Protein AF-D0VEC3-F1 (afdb_monomer_lite)

Foldseek 3Di:
DFADDPPPDDPPDCSVVRLDDDDADPVNPLVCVVVVQVVCVVVPRPDGDPPDSD

Sequence (54 aa):
EGWDEDGHHSEDSLHYEGRAVDITTSDRDRNKYAMLARLAVEAGFDWVYYESKA

InterPro domains:
  IPR000320 Hedgehog, N-terminal signalling domain [PF01085] (1-53)
  IPR001657 Hedgehog protein [PR00632] (12-34)
  IPR001657 Hedgehog protein [PR00632] (36-54)
  IPR009045 Peptidase M74/Hedgehog-like, zinc-binding domain superfamily [G3DSA:3.30.1380.10] (1-54)
  IPR009045 Peptidase M74/Hedgehog-like, zinc-binding domain superfamily [SSF55166] (1-53)
  IPR050387 Hedgehog Signaling [PTHR11889] (1-54)

Secondary structure (DSSP, 8-state):
--S--S--S-TT-TTTTT-------TT--GGGHHHHHHHHHHTT-S--------

Organism: Sebastiscus marmoratus (NCBI:txid41446)

pLDDT: mean 93.28, std 5.86, range [67.06, 98.44]

Radius of gyration: 11.86 Å; chains: 1; bounding box: 28×16×23 Å

Structure (mmCIF, N/CA/C/O backbone):
data_AF-D0VEC3-F1
#
_entry.id   AF-D0VEC3-F1
#
loop_
_atom_si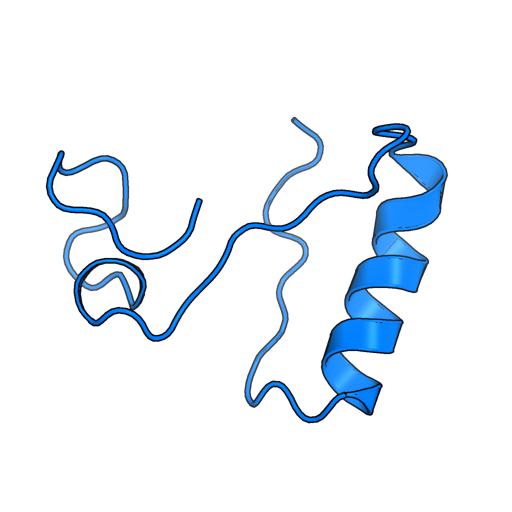te.group_PDB
_atom_site.id
_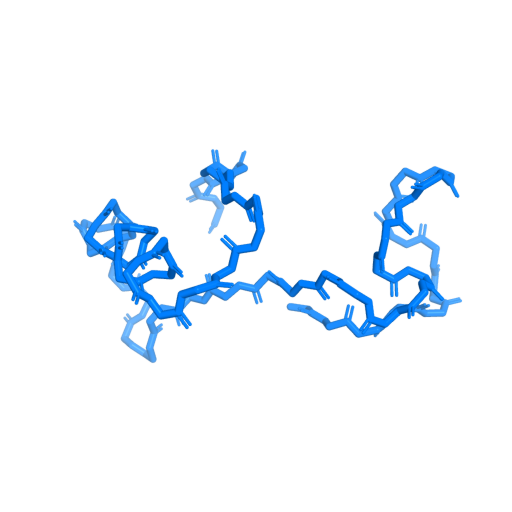atom_site.type_symbol
_atom_site.label_atom_id
_atom_site.label_alt_id
_atom_site.label_comp_id
_atom_site.label_asym_id
_atom_site.label_entity_id
_atom_site.label_seq_id
_atom_site.pdbx_PDB_ins_code
_atom_site.Cartn_x
_atom_site.Cartn_y
_atom_site.Cartn_z
_atom_site.occupancy
_atom_site.B_iso_or_equiv
_atom_site.auth_seq_id
_atom_site.auth_comp_id
_atom_site.auth_asym_id
_atom_site.auth_atom_id
_atom_site.pdbx_PDB_model_num
ATOM 1 N N . GLU A 1 1 ? 3.422 7.182 3.223 1.00 86.38 1 GLU A N 1
ATOM 2 C CA . GLU A 1 1 ? 4.556 7.562 2.359 1.00 86.38 1 GLU A CA 1
ATOM 3 C C . GLU A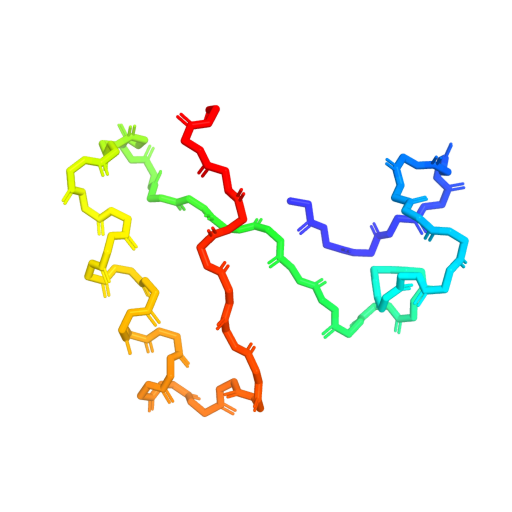 1 1 ? 4.175 7.299 0.910 1.00 86.38 1 GLU A C 1
ATOM 5 O O . GLU A 1 1 ? 3.202 6.588 0.692 1.00 86.38 1 GLU A O 1
ATOM 10 N N . GLY A 1 2 ? 4.805 7.951 -0.063 1.00 88.44 2 GLY A N 1
ATOM 11 C CA . GLY A 1 2 ? 4.424 7.850 -1.476 1.00 88.44 2 GLY A CA 1
ATOM 12 C C . GLY A 1 2 ? 5.649 7.582 -2.326 1.00 88.44 2 GLY A C 1
ATOM 13 O O . GLY A 1 2 ? 6.237 6.516 -2.222 1.00 88.44 2 GLY A O 1
ATOM 14 N N . TRP A 1 3 ? 6.061 8.562 -3.119 1.00 90.94 3 TRP A N 1
ATOM 15 C CA . TRP A 1 3 ? 7.405 8.540 -3.681 1.00 90.94 3 TRP A CA 1
ATOM 16 C C . TRP A 1 3 ? 8.440 8.911 -2.610 1.00 90.94 3 TRP A C 1
ATOM 18 O O . TRP A 1 3 ? 8.182 9.826 -1.824 1.00 90.94 3 TRP A O 1
ATOM 28 N N . ASP A 1 4 ? 9.563 8.194 -2.585 1.00 87.06 4 ASP A N 1
ATOM 29 C CA . ASP A 1 4 ? 10.671 8.395 -1.643 1.00 87.06 4 ASP A CA 1
ATOM 30 C C . ASP A 1 4 ? 11.968 8.736 -2.401 1.00 87.06 4 ASP A C 1
ATOM 32 O O . ASP A 1 4 ? 12.223 8.187 -3.472 1.00 87.06 4 ASP A O 1
ATOM 36 N N . GLU A 1 5 ? 12.786 9.629 -1.843 1.00 83.19 5 GLU A N 1
ATOM 37 C CA . GLU A 1 5 ? 14.158 9.949 -2.288 1.00 83.19 5 GLU A CA 1
ATOM 38 C C . GLU A 1 5 ? 15.190 9.785 -1.160 1.00 83.19 5 GLU A C 1
ATOM 40 O O . GLU A 1 5 ? 16.396 9.844 -1.408 1.00 83.19 5 GLU A O 1
ATOM 45 N N . ASP A 1 6 ? 14.732 9.588 0.077 1.00 87.38 6 ASP A N 1
ATOM 46 C CA . ASP A 1 6 ? 15.551 9.666 1.285 1.00 87.38 6 ASP A CA 1
ATOM 47 C C . ASP A 1 6 ? 16.185 8.314 1.657 1.00 87.38 6 ASP A C 1
ATOM 49 O O . ASP A 1 6 ? 17.069 8.253 2.516 1.00 87.38 6 ASP A O 1
ATOM 53 N N . GLY A 1 7 ? 15.788 7.228 0.985 1.00 86.75 7 GLY A N 1
ATOM 54 C CA . GLY A 1 7 ? 16.399 5.911 1.151 1.00 86.75 7 GLY A CA 1
ATOM 55 C C . GLY A 1 7 ? 15.801 5.089 2.298 1.00 86.75 7 GLY A C 1
ATOM 56 O O . GLY A 1 7 ? 16.513 4.280 2.899 1.00 86.75 7 GLY A O 1
ATOM 57 N N . HIS A 1 8 ? 14.531 5.310 2.658 1.00 88.62 8 HIS A N 1
ATOM 58 C CA . HIS A 1 8 ? 13.900 4.673 3.821 1.00 88.62 8 HIS A CA 1
ATOM 59 C C . HIS A 1 8 ? 13.357 3.263 3.543 1.00 88.62 8 HIS A C 1
ATOM 61 O O . HIS A 1 8 ? 13.086 2.513 4.486 1.00 88.62 8 HIS A O 1
ATOM 67 N N . HIS A 1 9 ? 13.233 2.873 2.274 1.00 87.88 9 HIS A N 1
ATOM 68 C CA . HIS A 1 9 ? 12.741 1.558 1.862 1.00 87.88 9 HIS A CA 1
ATOM 69 C C . HIS A 1 9 ? 13.868 0.631 1.373 1.00 87.88 9 HIS A C 1
ATOM 71 O O . HIS A 1 9 ? 14.993 1.060 1.112 1.00 87.88 9 HIS A O 1
ATOM 77 N N . SER A 1 10 ? 13.562 -0.663 1.218 1.00 89.69 10 SER A N 1
ATOM 78 C CA . SER A 1 10 ? 14.478 -1.636 0.603 1.00 89.69 10 SER A CA 1
ATOM 79 C C . SER A 1 10 ? 14.948 -1.183 -0.785 1.00 89.69 10 SER A C 1
ATOM 81 O O . SER A 1 10 ? 14.203 -0.506 -1.485 1.00 89.69 10 SER A O 1
ATOM 83 N N . GLU A 1 11 ? 16.160 -1.579 -1.194 1.00 88.81 11 GLU A N 1
ATOM 84 C CA . GLU A 1 11 ? 16.828 -1.080 -2.417 1.00 88.81 11 GLU A CA 1
ATOM 85 C C . GLU A 1 11 ? 15.948 -1.137 -3.682 1.00 88.81 11 GLU A C 1
ATOM 87 O O . GLU A 1 11 ? 15.935 -0.184 -4.454 1.00 88.81 11 GLU A O 1
ATOM 92 N N . ASP A 1 12 ? 15.153 -2.198 -3.847 1.00 92.00 12 ASP A N 1
ATOM 93 C CA . ASP A 1 12 ? 14.274 -2.412 -5.010 1.00 92.00 12 ASP A CA 1
ATOM 94 C C . ASP A 1 12 ? 12.807 -1.993 -4.759 1.00 92.00 12 ASP A C 1
ATOM 96 O O . ASP A 1 12 ? 11.871 -2.530 -5.359 1.00 92.00 12 ASP A O 1
ATOM 100 N N . SER A 1 13 ? 12.563 -1.084 -3.814 1.00 93.50 13 SER A N 1
ATOM 101 C CA . SER A 1 13 ? 11.210 -0.647 -3.470 1.00 93.50 13 SER A CA 1
ATOM 102 C C . SER A 1 13 ? 10.549 0.161 -4.590 1.00 93.50 13 SER A C 1
ATOM 104 O O . SER A 1 13 ? 11.106 1.126 -5.113 1.00 93.50 13 SER A O 1
ATOM 106 N N . LEU A 1 14 ? 9.280 -0.152 -4.874 1.00 95.06 14 LEU A N 1
ATOM 107 C CA . LEU A 1 14 ? 8.451 0.595 -5.828 1.00 95.06 14 LEU A CA 1
ATOM 108 C C . LEU A 1 14 ? 8.118 2.025 -5.367 1.00 95.06 14 LEU A C 1
ATOM 110 O O . LEU A 1 14 ? 7.607 2.820 -6.163 1.00 95.06 14 LEU A O 1
ATOM 114 N N . HIS A 1 15 ? 8.409 2.373 -4.110 1.00 95.69 15 HIS A N 1
ATOM 115 C CA . HIS A 1 15 ? 8.325 3.750 -3.622 1.00 95.69 15 HIS A CA 1
ATOM 116 C C . HIS A 1 15 ? 9.299 4.667 -4.373 1.00 95.69 15 HIS A C 1
ATOM 118 O O . HIS A 1 15 ? 8.905 5.761 -4.770 1.00 95.69 15 HIS A O 1
ATOM 124 N N . TYR A 1 16 ? 10.506 4.197 -4.709 1.00 92.94 16 TYR A N 1
ATOM 125 C CA . TYR A 1 16 ? 11.470 4.970 -5.508 1.00 92.94 16 TYR A CA 1
ATOM 126 C C . TYR A 1 16 ? 11.007 5.199 -6.957 1.00 92.94 16 TYR A C 1
ATOM 128 O O . TYR A 1 16 ? 11.448 6.135 -7.622 1.00 92.94 16 TYR A O 1
ATOM 136 N N . GLU A 1 17 ? 10.065 4.386 -7.441 1.00 94.50 17 GLU A N 1
ATOM 137 C CA . GLU A 1 17 ? 9.449 4.518 -8.767 1.00 94.50 17 GLU A CA 1
ATOM 138 C C . GLU A 1 17 ? 8.122 5.300 -8.747 1.00 94.50 17 GLU A C 1
ATOM 140 O O . GLU A 1 17 ? 7.480 5.454 -9.787 1.00 94.50 17 GLU A O 1
ATOM 145 N N . GLY A 1 18 ? 7.664 5.760 -7.576 1.00 93.50 18 GLY A N 1
ATOM 146 C CA . GLY A 1 18 ? 6.370 6.434 -7.424 1.00 93.50 18 GLY A CA 1
ATOM 147 C C . GLY A 1 18 ? 5.169 5.520 -7.695 1.00 93.50 18 GLY A C 1
ATOM 148 O O . GLY A 1 18 ? 4.106 5.989 -8.103 1.00 93.50 18 GLY A O 1
ATOM 149 N N . ARG A 1 19 ? 5.341 4.206 -7.503 1.00 96.56 19 ARG A N 1
ATOM 150 C CA . ARG A 1 19 ? 4.344 3.162 -7.803 1.00 96.56 19 ARG A CA 1
ATOM 151 C C . ARG A 1 19 ? 3.798 2.459 -6.559 1.00 96.56 19 ARG A C 1
ATOM 153 O O . ARG A 1 19 ? 2.926 1.604 -6.690 1.00 96.56 19 ARG A O 1
ATOM 160 N N . ALA A 1 20 ? 4.282 2.817 -5.373 1.00 96.88 20 ALA A N 1
ATOM 161 C CA . ALA A 1 20 ? 3.780 2.333 -4.092 1.00 96.88 20 ALA A CA 1
ATOM 162 C C . ALA A 1 20 ? 3.411 3.497 -3.164 1.00 96.88 20 ALA A C 1
ATOM 164 O O . ALA A 1 20 ? 3.882 4.623 -3.328 1.00 96.88 20 ALA A O 1
ATOM 165 N N . VAL A 1 21 ? 2.512 3.220 -2.218 1.00 96.38 21 VAL A N 1
ATOM 166 C CA . VAL A 1 21 ? 2.046 4.174 -1.209 1.00 96.38 21 VAL A CA 1
ATOM 167 C C . VAL A 1 21 ? 1.765 3.449 0.107 1.00 96.38 21 VAL A C 1
ATOM 169 O O . VAL A 1 21 ? 1.064 2.438 0.118 1.00 96.38 21 VAL A O 1
ATOM 172 N N . ASP A 1 22 ? 2.217 4.027 1.219 1.00 96.19 22 ASP A N 1
ATOM 173 C CA . ASP A 1 22 ? 1.787 3.632 2.560 1.00 96.19 22 ASP A CA 1
ATOM 174 C C . ASP A 1 22 ? 0.646 4.530 3.000 1.00 96.19 22 ASP A C 1
ATOM 176 O O . ASP A 1 22 ? 0.779 5.762 3.072 1.00 96.19 22 ASP A O 1
ATOM 180 N N . ILE A 1 23 ? -0.478 3.900 3.325 1.00 96.44 23 ILE A N 1
ATOM 181 C CA . ILE A 1 23 ? -1.727 4.579 3.649 1.00 96.44 23 ILE A CA 1
ATOM 182 C C . ILE A 1 23 ? -2.242 4.161 5.023 1.00 96.44 23 ILE A C 1
ATOM 184 O O . ILE A 1 23 ? -2.151 3.011 5.442 1.00 96.44 23 ILE A O 1
ATOM 188 N N . THR A 1 24 ? -2.841 5.119 5.722 1.00 97.25 24 THR A N 1
ATOM 189 C CA . THR A 1 24 ? -3.574 4.903 6.974 1.00 97.25 24 THR A CA 1
ATOM 190 C C . THR A 1 24 ? -4.903 5.648 6.902 1.00 97.25 24 THR A C 1
ATOM 192 O O . THR A 1 24 ? -5.101 6.507 6.039 1.00 97.25 24 THR A O 1
ATOM 195 N N . THR A 1 25 ? -5.845 5.324 7.786 1.00 97.50 25 THR A N 1
ATOM 196 C CA . THR A 1 25 ? -7.058 6.135 7.930 1.00 97.50 25 THR A CA 1
ATOM 197 C C . THR A 1 25 ? -6.725 7.468 8.603 1.00 97.50 25 THR A C 1
ATOM 199 O O . THR A 1 25 ? -5.788 7.563 9.395 1.00 97.50 25 THR A O 1
ATOM 202 N N . SER A 1 26 ? -7.508 8.515 8.329 1.00 97.69 26 SER A N 1
ATOM 203 C CA . SER A 1 26 ? -7.295 9.848 8.918 1.00 97.69 26 SER A CA 1
ATOM 204 C C . SER A 1 26 ? -7.386 9.859 10.448 1.00 97.69 26 SER A C 1
ATOM 206 O O . SER A 1 26 ? -6.727 10.668 11.098 1.00 97.69 26 SER A O 1
ATOM 208 N N . ASP A 1 27 ? -8.167 8.943 11.023 1.00 97.81 27 ASP A N 1
ATOM 209 C CA . ASP A 1 27 ? -8.296 8.734 12.466 1.00 97.81 27 ASP A CA 1
ATOM 210 C C . ASP A 1 27 ? -7.232 7.788 13.054 1.00 97.81 27 ASP A C 1
ATOM 212 O O . ASP A 1 27 ? -7.189 7.608 14.270 1.00 97.81 27 ASP A O 1
ATOM 216 N N . ARG A 1 28 ? -6.373 7.195 12.209 1.00 95.50 28 ARG A N 1
ATOM 217 C CA . ARG A 1 28 ? -5.315 6.234 12.570 1.00 95.50 28 ARG A CA 1
ATOM 218 C C . ARG A 1 28 ? -5.805 5.063 13.431 1.00 95.50 28 ARG A C 1
ATOM 220 O O . ARG A 1 28 ? -5.043 4.484 14.209 1.00 95.50 28 ARG A O 1
ATOM 227 N N . ASP A 1 29 ? -7.078 4.691 13.302 1.00 96.50 29 ASP A N 1
ATOM 228 C CA . ASP A 1 29 ? -7.623 3.533 14.000 1.00 96.50 29 ASP A CA 1
ATOM 229 C C . ASP A 1 29 ? -7.151 2.239 13.331 1.00 96.50 29 ASP A C 1
ATOM 231 O O . ASP A 1 29 ? -7.665 1.811 12.295 1.00 96.50 29 ASP A O 1
ATOM 235 N N . ARG A 1 30 ? -6.192 1.573 13.975 1.00 95.31 30 ARG A N 1
ATOM 236 C CA . ARG A 1 30 ? -5.593 0.317 13.500 1.00 95.31 30 ARG A CA 1
ATOM 237 C C . ARG A 1 30 ? -6.611 -0.808 13.310 1.00 95.31 30 ARG A C 1
ATOM 239 O O . ARG A 1 30 ? -6.374 -1.708 12.503 1.00 95.31 30 ARG A O 1
ATOM 246 N N . ASN A 1 31 ? -7.758 -0.760 13.997 1.00 96.19 31 ASN A N 1
ATOM 247 C CA . ASN A 1 31 ? -8.830 -1.7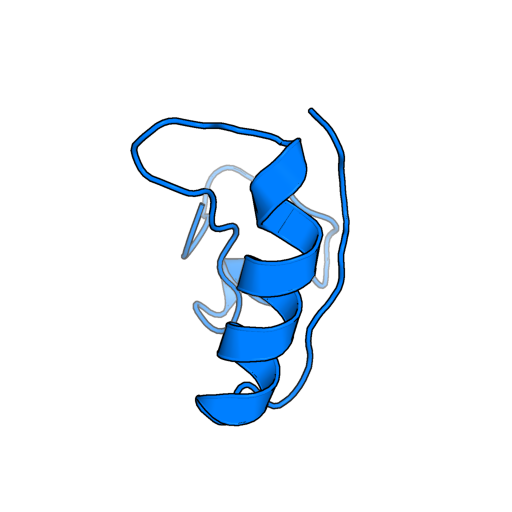38 13.796 1.00 96.19 31 ASN A CA 1
ATOM 248 C C . ASN A 1 31 ? -9.467 -1.618 12.402 1.00 96.19 31 ASN A C 1
ATOM 250 O O . ASN A 1 31 ? -10.064 -2.577 11.915 1.00 96.19 31 ASN A O 1
ATOM 254 N N . LYS A 1 32 ? -9.313 -0.468 11.732 1.00 97.06 32 LYS A N 1
ATOM 255 C CA . LYS A 1 32 ? -9.830 -0.223 10.380 1.00 97.06 32 LYS A CA 1
ATOM 256 C C . LYS A 1 32 ? -8.875 -0.669 9.273 1.00 97.06 32 LYS A C 1
ATOM 258 O O . LYS A 1 32 ? -9.313 -0.806 8.135 1.00 97.06 32 LYS A O 1
ATOM 263 N N . TYR A 1 33 ? -7.601 -0.937 9.570 1.00 96.62 33 TYR A N 1
ATOM 264 C CA . TYR A 1 33 ? -6.579 -1.154 8.534 1.00 96.62 33 TYR A CA 1
ATOM 265 C C . TYR A 1 33 ? -6.828 -2.408 7.687 1.00 96.62 33 TYR A C 1
ATOM 267 O O . TYR A 1 33 ? -6.573 -2.398 6.489 1.00 96.62 33 TYR A O 1
ATOM 275 N N . ALA A 1 34 ? -7.408 -3.466 8.264 1.00 95.81 34 ALA A N 1
ATOM 276 C CA . ALA A 1 34 ? -7.777 -4.653 7.490 1.00 95.81 34 ALA A CA 1
ATOM 277 C C . ALA A 1 34 ? -8.869 -4.345 6.447 1.00 95.81 34 ALA A C 1
ATOM 279 O O . ALA A 1 34 ? -8.798 -4.811 5.311 1.00 95.81 34 ALA A O 1
ATOM 280 N N . MET A 1 35 ? -9.859 -3.522 6.814 1.00 97.81 35 MET A N 1
ATOM 281 C CA . MET A 1 35 ? -10.885 -3.066 5.875 1.00 97.81 35 MET A CA 1
ATOM 282 C C . MET A 1 35 ? -10.304 -2.084 4.852 1.00 97.81 35 ME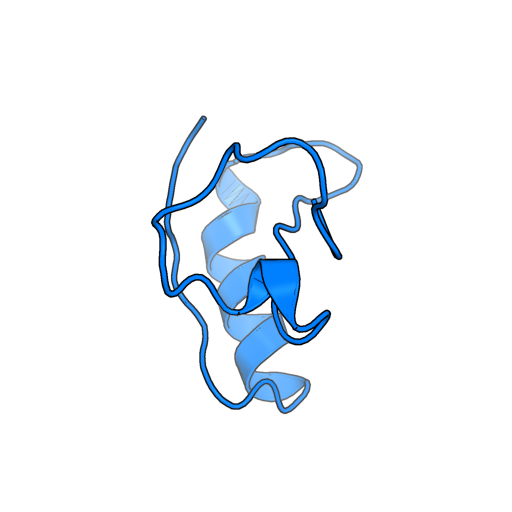T A C 1
ATOM 284 O O . MET A 1 35 ? -10.622 -2.185 3.673 1.00 97.81 35 MET A O 1
ATOM 288 N N . LEU A 1 36 ? -9.412 -1.181 5.272 1.00 97.88 36 LEU A N 1
ATOM 289 C CA . LEU A 1 36 ? -8.696 -0.278 4.366 1.00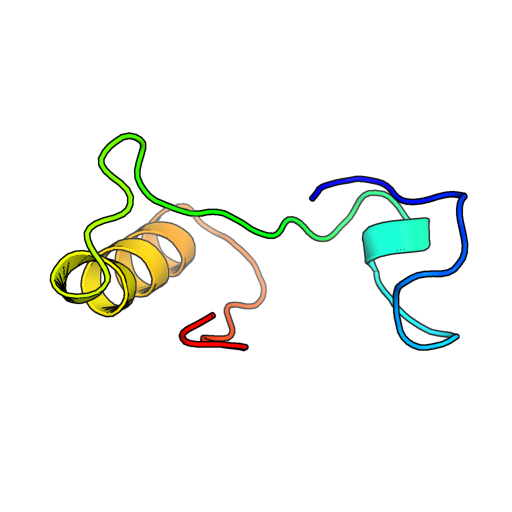 97.88 36 LEU A CA 1
ATOM 290 C C . LEU A 1 36 ? -7.928 -1.057 3.287 1.00 97.88 36 LEU A C 1
ATOM 292 O O . LEU A 1 36 ? -8.075 -0.757 2.106 1.00 97.88 36 LEU A O 1
ATOM 296 N N . ALA A 1 37 ? -7.182 -2.096 3.676 1.00 97.19 37 ALA A N 1
ATOM 297 C CA . ALA A 1 37 ? -6.475 -2.965 2.738 1.00 97.19 37 ALA A CA 1
ATOM 298 C C . ALA A 1 37 ? -7.443 -3.653 1.761 1.00 97.19 37 ALA A C 1
ATOM 300 O O . ALA A 1 37 ? -7.177 -3.714 0.562 1.00 97.19 37 ALA A O 1
ATOM 301 N N . ARG A 1 38 ? -8.612 -4.111 2.234 1.00 97.56 38 ARG A N 1
ATOM 302 C CA . ARG A 1 38 ? -9.632 -4.672 1.337 1.00 97.56 38 ARG A CA 1
ATOM 303 C C . ARG A 1 38 ? -10.131 -3.641 0.326 1.00 97.56 38 ARG A C 1
ATOM 305 O O . ARG A 1 38 ? -10.248 -3.970 -0.848 1.00 97.56 38 ARG A O 1
ATOM 312 N N . LEU A 1 39 ? -10.403 -2.414 0.762 1.00 98.38 39 LEU A N 1
ATOM 313 C CA . LEU A 1 39 ? -10.847 -1.344 -0.132 1.00 98.38 39 LEU A CA 1
ATOM 314 C C . LEU A 1 39 ? -9.785 -0.983 -1.178 1.00 98.38 39 LEU A C 1
ATOM 316 O O . LEU A 1 39 ? -10.157 -0.680 -2.304 1.00 98.38 39 LEU A O 1
ATOM 320 N N . ALA A 1 40 ? -8.492 -1.063 -0.852 1.00 97.94 40 ALA A N 1
ATOM 321 C CA . ALA A 1 40 ? -7.423 -0.865 -1.832 1.00 97.94 40 ALA A CA 1
ATOM 322 C C . ALA A 1 40 ? -7.460 -1.929 -2.947 1.00 97.94 40 ALA A C 1
ATOM 324 O O . ALA A 1 40 ? -7.349 -1.590 -4.122 1.00 97.94 40 ALA A O 1
ATOM 325 N N . VAL A 1 41 ? -7.720 -3.198 -2.606 1.00 97.69 41 VAL A N 1
ATOM 326 C CA . VAL A 1 41 ? -7.920 -4.258 -3.614 1.00 97.69 41 VAL A CA 1
ATOM 327 C C . VAL A 1 41 ? -9.120 -3.935 -4.512 1.00 97.69 41 VAL A C 1
ATOM 329 O O . VAL A 1 41 ? -9.003 -3.980 -5.732 1.00 97.69 41 VAL A O 1
ATOM 332 N N . GLU A 1 42 ? -10.262 -3.559 -3.928 1.00 98.44 42 GLU A N 1
ATOM 333 C CA . GLU A 1 42 ? -11.471 -3.213 -4.700 1.00 98.44 42 GLU A CA 1
ATOM 334 C C . GLU A 1 42 ? -11.295 -1.945 -5.553 1.00 98.44 42 GLU A C 1
ATOM 336 O O . GLU A 1 42 ? -11.924 -1.806 -6.600 1.00 98.44 42 GLU A O 1
ATOM 341 N N . ALA A 1 43 ? -10.429 -1.023 -5.127 1.00 98.06 43 ALA A N 1
ATOM 342 C CA . ALA A 1 43 ? -10.084 0.180 -5.877 1.00 98.06 43 ALA A CA 1
ATOM 343 C C . ALA A 1 43 ? -9.151 -0.092 -7.073 1.00 98.06 43 ALA A C 1
ATOM 345 O O . ALA A 1 43 ? -8.903 0.822 -7.858 1.00 98.06 43 ALA A O 1
ATOM 346 N N . GLY A 1 44 ? -8.660 -1.326 -7.232 1.00 97.94 44 GLY A N 1
ATOM 347 C CA . GLY A 1 44 ? -7.853 -1.740 -8.378 1.00 97.94 44 GLY A CA 1
ATOM 348 C C . GLY A 1 44 ? -6.345 -1.605 -8.183 1.00 97.94 44 GLY A C 1
ATOM 349 O O . GLY A 1 44 ? -5.627 -1.528 -9.175 1.00 97.94 44 GLY A O 1
ATOM 350 N N . PHE A 1 45 ? -5.849 -1.576 -6.941 1.00 97.56 45 PHE A N 1
ATOM 351 C CA . PHE A 1 45 ? -4.410 -1.715 -6.705 1.00 97.56 45 PHE A CA 1
ATOM 352 C C . PHE A 1 45 ? -3.938 -3.112 -7.134 1.00 97.56 45 PHE A C 1
ATOM 354 O O . PHE A 1 45 ? -4.510 -4.118 -6.712 1.00 97.56 45 PHE A O 1
ATOM 361 N N . ASP A 1 46 ? -2.870 -3.171 -7.934 1.00 97.62 46 ASP A N 1
ATOM 362 C CA . ASP A 1 46 ? -2.322 -4.426 -8.469 1.00 97.62 46 ASP A CA 1
ATOM 363 C C . ASP A 1 46 ? -1.820 -5.376 -7.369 1.00 97.62 46 ASP A C 1
ATOM 365 O O . ASP A 1 46 ? -1.874 -6.600 -7.506 1.00 97.62 46 ASP A O 1
ATOM 369 N N . TRP A 1 47 ? -1.328 -4.813 -6.262 1.00 96.75 47 TRP A N 1
ATOM 370 C CA . TRP A 1 47 ? -0.857 -5.554 -5.101 1.00 96.75 47 TRP A CA 1
ATOM 371 C C . TRP A 1 47 ? -1.127 -4.773 -3.815 1.00 96.75 47 TRP A C 1
ATOM 373 O O . TRP A 1 47 ? -0.958 -3.556 -3.769 1.00 96.75 47 TRP A O 1
ATOM 383 N N . VAL A 1 48 ? -1.549 -5.479 -2.764 1.00 96.25 48 VAL A N 1
ATOM 384 C CA . VAL A 1 48 ? -1.846 -4.895 -1.450 1.00 96.25 48 VAL A CA 1
ATOM 385 C C . VAL A 1 48 ? -1.237 -5.767 -0.362 1.00 96.25 48 VAL A C 1
ATOM 387 O O . VAL A 1 48 ? -1.476 -6.975 -0.323 1.00 96.25 48 VAL A O 1
ATOM 390 N N . TYR A 1 49 ? -0.505 -5.143 0.560 1.00 95.19 49 TYR A N 1
ATOM 391 C CA . TYR A 1 49 ? 0.131 -5.817 1.685 1.00 95.19 49 TYR A CA 1
ATOM 392 C C . TYR A 1 49 ? -0.107 -5.064 2.983 1.00 95.19 49 TYR A C 1
ATOM 394 O O . TYR A 1 49 ? 0.117 -3.861 3.083 1.00 95.19 49 TYR A O 1
ATOM 402 N N . TYR A 1 50 ? -0.577 -5.791 3.997 1.00 89.50 50 TYR A N 1
ATOM 403 C CA . TYR A 1 50 ? -0.623 -5.276 5.359 1.00 89.50 50 TYR A CA 1
ATOM 404 C C . TYR A 1 50 ? 0.791 -5.383 5.933 1.00 89.50 50 TYR A C 1
ATOM 406 O O . TYR A 1 50 ? 1.119 -6.356 6.611 1.00 89.50 50 TYR A O 1
ATOM 414 N N . GLU A 1 51 ? 1.619 -4.385 5.641 1.00 83.62 51 GLU A N 1
ATOM 415 C CA . GLU A 1 51 ? 3.039 -4.402 5.986 1.00 83.62 51 GLU A CA 1
ATOM 416 C C . GLU A 1 51 ? 3.296 -4.266 7.490 1.00 83.62 51 GLU A C 1
ATOM 418 O O . GLU A 1 51 ? 4.104 -5.001 8.058 1.00 83.62 51 GLU A O 1
ATOM 423 N N . SER A 1 52 ? 2.596 -3.346 8.159 1.00 86.12 52 SER A N 1
ATOM 424 C CA . SER A 1 52 ? 2.904 -2.996 9.544 1.00 86.12 52 SER A CA 1
ATOM 425 C C . SER A 1 52 ? 1.682 -2.555 10.344 1.00 86.12 52 SER A C 1
ATOM 427 O O . SER A 1 52 ? 0.713 -2.016 9.815 1.00 86.12 52 SER A O 1
ATOM 429 N N . LYS A 1 53 ? 1.748 -2.779 11.663 1.00 80.69 53 LYS A N 1
ATOM 430 C CA . LYS A 1 53 ? 0.802 -2.242 12.660 1.00 80.69 53 LYS A CA 1
ATOM 431 C C . LYS A 1 53 ? 1.309 -0.958 13.329 1.00 80.69 53 LYS A C 1
ATOM 433 O O . LYS A 1 53 ? 0.686 -0.536 14.305 1.00 80.69 53 LYS A O 1
ATOM 438 N N . ALA A 1 54 ? 2.464 -0.438 12.910 1.00 67.06 54 ALA A N 1
ATOM 439 C CA . ALA A 1 54 ? 3.093 0.742 13.500 1.00 67.06 54 ALA A CA 1
ATOM 440 C C . ALA A 1 54 ? 2.183 1.980 13.436 1.00 67.06 54 ALA A C 1
ATOM 442 O O . ALA A 1 54 ? 1.326 2.073 12.532 1.00 67.06 54 ALA A O 1
#